Protein AF-A0AAW4WR39-F1 (afdb_monomer_lite)

Structure (mmCIF, N/CA/C/O backbone):
data_AF-A0AAW4WR39-F1
#
_entry.id   AF-A0AAW4WR39-F1
#
loop_
_atom_site.group_PDB
_atom_site.id
_atom_site.type_symbol
_atom_site.label_atom_id
_atom_site.label_alt_id
_atom_site.label_comp_id
_atom_site.label_asym_id
_atom_site.label_entity_id
_atom_site.label_seq_id
_atom_site.pdbx_PDB_ins_code
_atom_site.Cartn_x
_atom_site.Cartn_y
_atom_site.Cartn_z
_atom_site.occupancy
_atom_site.B_iso_or_equiv
_atom_site.auth_seq_id
_atom_site.auth_comp_id
_atom_site.auth_asym_id
_atom_site.auth_atom_id
_atom_site.pdbx_PDB_model_num
ATOM 1 N N . VAL A 1 1 ? -2.577 -0.445 4.906 1.00 96.75 1 VAL A N 1
ATOM 2 C CA . VAL A 1 1 ? -1.250 0.090 4.538 1.00 96.75 1 VAL A CA 1
ATOM 3 C C . VAL A 1 1 ? -0.611 -0.872 3.560 1.00 96.75 1 VAL A C 1
ATOM 5 O O . VAL A 1 1 ? -0.678 -2.071 3.780 1.00 96.75 1 VAL A O 1
ATOM 8 N N . LEU A 1 2 ? -0.070 -0.380 2.458 1.00 97.50 2 LEU A N 1
ATOM 9 C CA . LEU A 1 2 ? 0.710 -1.156 1.506 1.00 97.50 2 LEU A CA 1
ATOM 10 C C . LEU A 1 2 ? 2.115 -0.568 1.507 1.00 97.50 2 LEU A C 1
ATOM 12 O O . LEU A 1 2 ? 2.272 0.607 1.175 1.00 97.50 2 LEU A O 1
ATOM 16 N N . THR A 1 3 ? 3.103 -1.368 1.890 1.00 97.06 3 THR A N 1
ATOM 17 C CA . THR A 1 3 ? 4.507 -0.992 1.723 1.00 97.06 3 THR A CA 1
ATOM 18 C C . THR A 1 3 ? 4.960 -1.481 0.353 1.00 97.06 3 THR A C 1
ATOM 20 O O . THR A 1 3 ? 4.830 -2.662 0.044 1.00 97.06 3 THR A O 1
ATOM 23 N N . THR A 1 4 ? 5.459 -0.591 -0.486 1.00 95.69 4 THR A N 1
ATOM 24 C CA . THR A 1 4 ? 5.936 -0.874 -1.840 1.00 95.69 4 THR A CA 1
ATOM 25 C C . THR A 1 4 ? 7.418 -0.523 -1.941 1.00 95.69 4 THR A C 1
ATOM 27 O O . THR A 1 4 ? 7.960 0.194 -1.096 1.00 95.69 4 THR A O 1
ATOM 30 N N . GLY A 1 5 ? 8.099 -1.060 -2.946 1.00 94.94 5 GLY A N 1
ATOM 31 C CA . GLY A 1 5 ? 9.521 -0.816 -3.164 1.00 94.94 5 GLY A CA 1
ATOM 32 C C . GLY A 1 5 ? 10.357 -2.088 -3.092 1.00 94.94 5 GLY A C 1
ATOM 33 O O . GLY A 1 5 ? 10.308 -2.860 -2.123 1.00 94.94 5 GLY A O 1
ATOM 34 N N . ASN A 1 6 ? 11.184 -2.281 -4.112 1.00 94.00 6 ASN A N 1
ATOM 35 C CA . ASN A 1 6 ? 12.114 -3.396 -4.225 1.00 94.00 6 ASN A CA 1
ATOM 36 C C . ASN A 1 6 ? 13.055 -3.502 -3.012 1.00 94.00 6 ASN A C 1
ATOM 38 O O . ASN A 1 6 ? 13.353 -4.605 -2.550 1.00 94.00 6 ASN A O 1
ATOM 42 N N . GLU A 1 7 ? 13.522 -2.387 -2.453 1.00 92.19 7 GLU A N 1
ATOM 43 C CA . GLU A 1 7 ? 14.454 -2.378 -1.322 1.00 92.19 7 GLU A CA 1
ATOM 44 C C . GLU A 1 7 ? 13.845 -3.017 -0.079 1.00 92.19 7 GLU A C 1
ATOM 46 O O . GLU A 1 7 ? 14.525 -3.780 0.608 1.00 92.19 7 GLU A O 1
ATOM 51 N N . VAL A 1 8 ? 12.576 -2.726 0.206 1.00 93.31 8 VAL A N 1
ATOM 52 C CA . VAL A 1 8 ? 11.884 -3.272 1.376 1.00 93.31 8 VAL A CA 1
ATOM 53 C C . VAL A 1 8 ? 11.468 -4.714 1.103 1.00 93.31 8 VAL A C 1
ATOM 55 O O . VAL A 1 8 ? 11.747 -5.602 1.909 1.00 93.31 8 VAL A O 1
ATOM 58 N N . TYR A 1 9 ? 10.888 -4.987 -0.069 1.00 94.81 9 TYR A N 1
ATOM 59 C CA . TYR A 1 9 ? 10.438 -6.331 -0.432 1.00 94.81 9 TYR A CA 1
ATOM 60 C C . TYR A 1 9 ? 11.586 -7.351 -0.446 1.00 94.81 9 TYR A C 1
ATOM 62 O O . TYR A 1 9 ? 11.460 -8.447 0.103 1.00 94.81 9 TYR A O 1
ATOM 70 N N . TYR A 1 10 ? 12.750 -6.982 -0.990 1.00 94.44 10 TYR A N 1
ATOM 71 C CA . TYR A 1 10 ? 13.950 -7.828 -0.999 1.00 94.44 10 TYR A CA 1
ATOM 72 C C . TYR A 1 10 ? 14.820 -7.686 0.259 1.00 94.44 10 TYR A C 1
ATOM 74 O O . TYR A 1 10 ? 15.944 -8.190 0.270 1.00 94.44 10 TYR A O 1
ATOM 82 N N . HIS A 1 11 ? 14.315 -7.033 1.314 1.00 93.12 11 HIS A N 1
ATOM 83 C CA . HIS A 1 11 ? 14.971 -6.915 2.623 1.00 93.12 11 HIS A CA 1
ATOM 84 C C . HIS A 1 11 ? 16.366 -6.266 2.543 1.00 93.12 11 HIS A C 1
ATOM 86 O O . HIS A 1 11 ? 17.271 -6.584 3.314 1.00 93.12 11 HIS A O 1
ATOM 92 N N . ARG A 1 12 ? 16.557 -5.364 1.573 1.00 92.75 12 ARG A N 1
ATOM 93 C CA . ARG A 1 12 ? 17.759 -4.530 1.448 1.00 92.75 12 ARG A CA 1
ATOM 94 C C . ARG A 1 12 ? 17.734 -3.376 2.447 1.00 92.75 12 ARG A C 1
ATOM 96 O O . ARG A 1 12 ? 18.794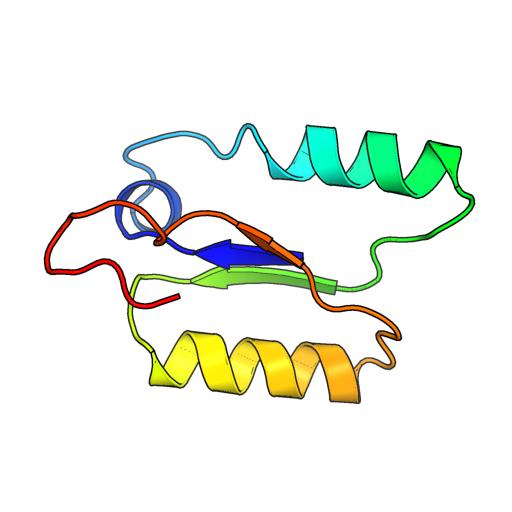 -2.990 2.921 1.00 92.75 12 ARG A O 1
ATOM 103 N N . ASN A 1 13 ? 16.537 -2.881 2.770 1.00 90.12 13 ASN A N 1
ATOM 104 C CA . ASN A 1 13 ? 16.272 -1.872 3.792 1.00 90.12 13 ASN A CA 1
ATOM 105 C C . ASN A 1 13 ? 15.131 -2.337 4.714 1.00 90.12 13 ASN A C 1
ATOM 107 O O . ASN A 1 13 ? 14.259 -3.096 4.293 1.00 90.12 13 ASN A O 1
ATOM 111 N N . GLU A 1 14 ? 15.124 -1.861 5.960 1.00 90.75 14 GLU A N 1
ATOM 112 C CA . GLU A 1 14 ? 14.033 -2.111 6.911 1.00 90.75 14 GLU A CA 1
ATOM 113 C C . GLU A 1 14 ? 12.855 -1.146 6.693 1.00 90.75 14 GLU A C 1
ATOM 115 O O . GLU A 1 14 ? 13.047 0.039 6.404 1.00 90.75 14 GLU A O 1
ATOM 120 N N . ASP A 1 15 ? 11.628 -1.642 6.881 1.00 91.69 15 ASP A N 1
ATOM 121 C CA . ASP A 1 15 ? 10.419 -0.815 6.875 1.00 91.69 15 ASP A CA 1
ATOM 122 C C . ASP A 1 15 ? 10.320 -0.004 8.174 1.00 91.69 15 ASP A C 1
ATOM 124 O O . ASP A 1 15 ? 9.901 -0.498 9.222 1.00 91.69 15 ASP A O 1
ATOM 128 N N . THR A 1 16 ? 10.702 1.269 8.093 1.00 92.50 16 THR A N 1
ATOM 129 C CA . THR A 1 16 ? 10.608 2.219 9.210 1.00 92.50 16 THR A CA 1
ATOM 130 C C . THR A 1 16 ? 9.339 3.074 9.168 1.00 92.50 16 THR A C 1
ATOM 132 O O . THR A 1 16 ? 9.062 3.798 10.124 1.00 92.50 16 THR A O 1
ATOM 135 N N . PHE A 1 17 ? 8.538 2.990 8.099 1.00 92.56 17 PHE A N 1
ATOM 136 C CA . PHE A 1 17 ? 7.364 3.845 7.899 1.00 92.56 17 PHE A CA 1
ATOM 137 C C . PHE A 1 17 ? 6.075 3.217 8.420 1.00 92.56 17 PHE A C 1
ATOM 139 O O . PHE A 1 17 ? 5.246 3.938 8.975 1.00 92.56 17 PHE A O 1
ATOM 146 N N . THR A 1 18 ? 5.908 1.898 8.308 1.00 94.38 18 THR A N 1
ATOM 147 C CA . THR A 1 18 ? 4.737 1.200 8.862 1.00 94.38 18 THR A CA 1
ATOM 148 C C . THR A 1 18 ? 4.482 1.509 10.344 1.00 94.38 18 THR A C 1
ATOM 150 O O . THR A 1 18 ? 3.354 1.906 10.655 1.00 94.38 18 THR A O 1
ATOM 153 N N . PRO A 1 19 ? 5.466 1.417 11.269 1.00 94.12 19 PRO A N 1
ATOM 154 C CA . PRO A 1 19 ? 5.217 1.753 12.674 1.00 94.12 19 PRO A CA 1
ATOM 155 C C . PRO A 1 19 ? 4.803 3.221 12.858 1.00 94.12 19 PRO A C 1
ATOM 157 O O . PRO A 1 19 ? 3.880 3.507 13.615 1.00 94.12 19 PRO A O 1
ATOM 160 N N . VAL A 1 20 ? 5.397 4.146 12.095 1.00 95.88 20 VAL A N 1
ATOM 161 C CA . VAL A 1 20 ? 5.041 5.575 12.138 1.00 95.88 20 VAL A CA 1
ATOM 162 C C . VAL A 1 20 ? 3.608 5.811 11.654 1.00 95.88 20 VAL A C 1
ATOM 164 O O . VAL A 1 20 ? 2.885 6.622 12.232 1.00 95.88 20 VAL A O 1
ATOM 167 N N . ILE A 1 21 ? 3.172 5.115 10.600 1.00 95.69 21 ILE A N 1
ATOM 168 C CA . ILE A 1 21 ? 1.795 5.202 10.100 1.00 95.69 21 ILE A CA 1
ATOM 169 C C . ILE A 1 21 ? 0.823 4.645 11.142 1.00 95.69 21 ILE A C 1
ATOM 171 O O . ILE A 1 21 ? -0.190 5.282 11.415 1.00 95.69 21 ILE A O 1
ATOM 175 N N . GLN A 1 22 ? 1.131 3.500 11.753 1.00 95.69 22 GLN A N 1
ATOM 176 C CA . GLN A 1 22 ? 0.282 2.898 12.781 1.00 95.69 22 GLN A CA 1
ATOM 177 C C . GLN A 1 22 ? 0.110 3.818 13.999 1.00 95.69 22 GLN A C 1
ATOM 179 O O . GLN A 1 22 ? -1.018 4.020 14.449 1.00 95.69 22 GLN A O 1
ATOM 184 N N . GLU A 1 23 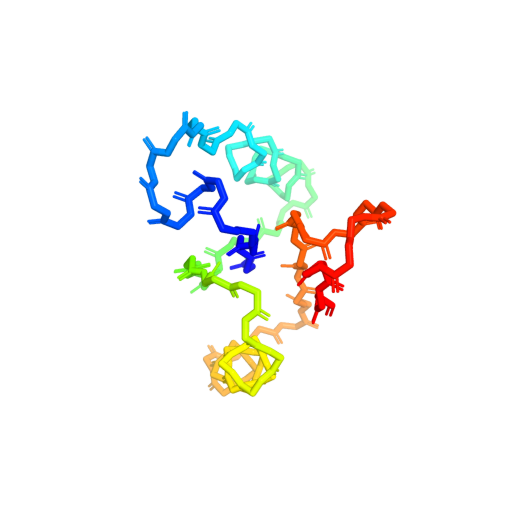? 1.197 4.413 14.496 1.00 96.44 23 GLU A N 1
ATOM 185 C CA . GLU A 1 23 ? 1.149 5.387 15.593 1.00 96.44 23 GLU A CA 1
ATOM 186 C C . GLU A 1 23 ? 0.295 6.604 15.224 1.00 96.44 23 GLU A C 1
ATOM 188 O O . GLU A 1 23 ? -0.601 6.985 15.977 1.00 96.44 23 GLU A O 1
ATOM 193 N N . LYS A 1 24 ? 0.499 7.166 14.026 1.00 96.56 24 LYS A N 1
ATOM 194 C CA . LYS A 1 24 ? -0.291 8.307 13.544 1.00 96.56 24 LYS A CA 1
ATOM 195 C C . LYS A 1 24 ? -1.769 7.976 13.407 1.00 96.56 24 LYS A C 1
ATOM 197 O O . LYS A 1 24 ? -2.596 8.796 13.778 1.00 96.56 24 LYS A O 1
ATOM 202 N N . LEU A 1 25 ? -2.125 6.802 12.889 1.00 95.88 25 LEU A N 1
ATOM 203 C CA . LEU A 1 25 ? -3.526 6.385 12.778 1.00 95.88 25 LEU A CA 1
ATOM 204 C C . LEU A 1 25 ? -4.187 6.270 14.155 1.00 95.88 25 LEU A C 1
ATOM 206 O O . LEU A 1 25 ? -5.310 6.750 14.330 1.00 95.88 25 LEU A O 1
ATOM 210 N N . ALA A 1 26 ? -3.469 5.726 15.140 1.00 95.25 26 ALA A N 1
ATOM 211 C CA . ALA A 1 26 ? -3.963 5.607 16.506 1.00 95.25 26 ALA A CA 1
ATOM 212 C C . ALA A 1 26 ? -4.273 6.975 17.148 1.00 95.25 26 ALA A C 1
ATOM 214 O O . ALA A 1 26 ? -5.262 7.085 17.874 1.00 95.25 26 ALA A O 1
ATOM 215 N N . GLU A 1 27 ? -3.510 8.033 16.837 1.00 97.62 27 GLU A N 1
ATOM 216 C CA . GLU A 1 27 ? -3.795 9.408 17.299 1.00 97.62 27 GLU A CA 1
ATOM 217 C C . GLU A 1 27 ? -5.166 9.929 16.830 1.00 97.62 27 GLU A C 1
ATOM 219 O O . GLU A 1 27 ? -5.789 10.742 17.515 1.00 97.62 27 GLU A O 1
ATOM 224 N N . PHE A 1 28 ? -5.663 9.439 15.690 1.00 95.94 28 PHE A N 1
ATOM 225 C CA . PHE A 1 28 ? -6.977 9.790 15.140 1.00 95.94 28 PHE A CA 1
ATOM 226 C C . PHE A 1 28 ? -8.067 8.755 15.462 1.00 95.94 28 PHE A C 1
ATOM 228 O O . PHE A 1 28 ? -9.186 8.876 14.964 1.00 95.94 28 PHE A O 1
ATOM 235 N N . GLY A 1 29 ? -7.767 7.741 16.282 1.00 95.88 29 GLY A N 1
ATOM 236 C CA . GLY A 1 29 ? -8.690 6.642 16.578 1.00 95.88 29 GLY A CA 1
ATOM 237 C C . GLY A 1 29 ? -8.947 5.711 15.388 1.00 95.88 29 GLY A C 1
ATOM 238 O O . GLY A 1 29 ? -9.949 5.000 15.384 1.00 95.88 29 GLY A O 1
ATOM 239 N N . ALA A 1 30 ? -8.070 5.730 14.382 1.00 96.12 30 ALA A N 1
ATOM 240 C CA . ALA A 1 30 ? -8.122 4.829 13.240 1.00 96.12 30 ALA A CA 1
ATOM 241 C C . ALA A 1 30 ? -7.293 3.565 13.505 1.00 96.12 30 ALA A C 1
ATOM 243 O O . ALA A 1 30 ? -6.254 3.603 14.167 1.00 96.12 30 ALA A O 1
ATOM 244 N N . GLU A 1 31 ? -7.739 2.443 12.945 1.00 95.38 31 GLU A N 1
ATOM 245 C CA . GLU A 1 31 ? -7.070 1.149 13.056 1.00 95.38 31 GLU A CA 1
ATOM 246 C C . GLU A 1 31 ? -6.515 0.715 11.697 1.00 95.38 31 GLU A C 1
ATOM 248 O O . GLU A 1 31 ? -7.178 0.814 10.662 1.00 95.38 31 GLU A O 1
ATOM 253 N N . MET A 1 32 ? -5.286 0.200 11.693 1.00 96.31 32 MET A N 1
ATOM 254 C CA . MET A 1 32 ? -4.727 -0.460 10.519 1.00 96.31 32 MET A CA 1
ATOM 255 C C . MET A 1 32 ? -5.244 -1.899 10.449 1.00 96.31 32 MET A C 1
ATOM 257 O O . MET A 1 32 ? -4.694 -2.790 11.089 1.00 96.31 32 MET A O 1
ATOM 261 N N . ILE A 1 33 ? -6.270 -2.129 9.631 1.00 96.75 33 ILE A N 1
ATOM 262 C CA . ILE A 1 33 ? -6.898 -3.455 9.485 1.00 96.75 33 ILE A CA 1
ATOM 263 C C . ILE A 1 33 ? -6.243 -4.350 8.418 1.00 96.75 33 ILE A C 1
ATOM 265 O O . ILE A 1 33 ? -6.574 -5.526 8.296 1.00 96.75 33 ILE A O 1
ATOM 269 N N . PHE A 1 34 ? -5.339 -3.793 7.609 1.00 97.56 34 PHE A N 1
ATOM 270 C CA . PHE A 1 34 ? -4.682 -4.493 6.505 1.00 97.56 34 PHE A CA 1
ATOM 271 C C . PHE A 1 34 ? -3.253 -3.978 6.332 1.00 97.56 34 PHE A C 1
ATOM 273 O O . PHE A 1 34 ? -3.047 -2.761 6.246 1.00 97.56 34 PHE A O 1
ATOM 280 N N . HIS A 1 35 ? -2.280 -4.887 6.233 1.00 97.44 35 HIS A N 1
ATOM 281 C CA . HIS A 1 35 ? -0.890 -4.571 5.900 1.00 97.44 35 HIS A CA 1
ATOM 282 C C . HIS A 1 35 ? -0.259 -5.666 5.042 1.00 97.44 35 HIS A C 1
ATOM 284 O O . HIS A 1 35 ? -0.295 -6.834 5.416 1.00 97.44 35 HIS A O 1
ATOM 290 N N . GLU A 1 36 ? 0.318 -5.284 3.902 1.00 97.38 36 GLU A N 1
ATOM 291 C CA . GLU A 1 36 ? 1.113 -6.167 3.043 1.00 97.38 36 GLU A CA 1
ATOM 292 C C . GLU A 1 36 ? 2.276 -5.393 2.402 1.00 97.38 36 GLU A C 1
ATOM 294 O O . GLU A 1 36 ? 2.210 -4.168 2.255 1.00 97.38 36 GLU A O 1
ATOM 299 N N . VAL A 1 37 ? 3.325 -6.123 2.009 1.00 96.81 37 VAL A N 1
ATOM 300 C CA . VAL A 1 37 ? 4.529 -5.588 1.356 1.00 96.81 37 VAL A CA 1
ATOM 301 C C . VAL A 1 37 ? 4.629 -6.124 -0.075 1.00 96.81 37 VAL A C 1
ATOM 303 O O . VAL A 1 37 ? 4.470 -7.328 -0.293 1.00 96.81 37 VAL A O 1
ATOM 306 N N . TYR A 1 38 ? 4.930 -5.255 -1.038 1.00 97.00 38 TYR A N 1
ATOM 307 C CA . TYR A 1 38 ? 5.057 -5.573 -2.463 1.00 97.00 38 TYR A CA 1
ATOM 308 C C . TYR A 1 38 ? 6.364 -5.033 -3.044 1.00 97.00 38 TYR A C 1
ATOM 310 O O . TYR A 1 38 ? 6.903 -4.036 -2.573 1.00 97.00 38 TYR A O 1
ATOM 318 N N . ASP A 1 39 ? 6.852 -5.698 -4.086 1.00 95.56 39 ASP A N 1
ATOM 319 C CA . ASP A 1 39 ? 7.826 -5.140 -5.021 1.00 95.56 39 ASP A CA 1
ATOM 320 C C . ASP A 1 39 ? 7.163 -4.086 -5.925 1.00 95.56 39 ASP A C 1
ATOM 322 O O . ASP A 1 39 ? 5.944 -3.898 -5.885 1.00 95.56 39 ASP A O 1
ATOM 326 N N . ASP A 1 40 ? 7.945 -3.407 -6.769 1.00 94.94 40 ASP A N 1
ATOM 327 C CA . ASP A 1 40 ? 7.432 -2.377 -7.687 1.00 94.94 40 ASP A CA 1
ATOM 328 C C . ASP A 1 40 ? 6.701 -2.941 -8.925 1.00 94.94 40 ASP A C 1
ATOM 330 O O . ASP A 1 40 ? 6.777 -2.431 -10.050 1.00 94.94 40 ASP A O 1
ATOM 334 N N . ASP A 1 41 ? 5.968 -4.037 -8.739 1.00 96.50 41 ASP A N 1
ATOM 335 C CA . ASP A 1 41 ? 5.041 -4.547 -9.735 1.00 96.50 41 ASP A CA 1
ATOM 336 C C . ASP A 1 41 ? 3.675 -3.862 -9.578 1.00 96.50 41 ASP A C 1
ATOM 338 O O . ASP A 1 41 ? 2.889 -4.161 -8.674 1.00 96.50 41 ASP A O 1
ATOM 342 N N . ALA A 1 42 ? 3.359 -2.967 -10.516 1.00 95.88 42 ALA A N 1
ATOM 343 C CA . ALA A 1 42 ? 2.110 -2.204 -10.517 1.00 95.88 42 ALA A CA 1
ATOM 344 C C . ALA A 1 42 ? 0.844 -3.084 -10.454 1.00 95.88 42 ALA A C 1
ATOM 346 O O . ALA A 1 42 ? -0.170 -2.670 -9.886 1.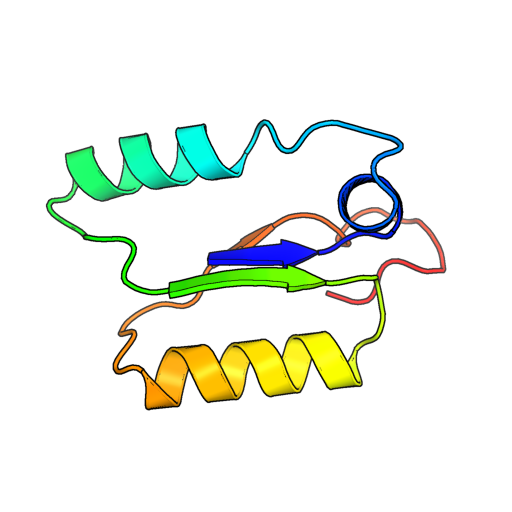00 95.88 42 ALA A O 1
ATOM 347 N N . SER A 1 43 ? 0.869 -4.295 -11.027 1.00 97.81 43 SER A N 1
ATOM 348 C CA . SER A 1 43 ? -0.287 -5.197 -10.993 1.00 97.81 43 SER A CA 1
ATOM 349 C C . SER A 1 43 ? -0.513 -5.745 -9.585 1.00 97.81 43 SER A C 1
ATOM 351 O O . SER A 1 43 ? -1.639 -5.703 -9.087 1.00 97.81 43 SER A O 1
ATOM 353 N N . ARG A 1 44 ? 0.565 -6.135 -8.895 1.00 97.50 44 ARG A N 1
ATOM 354 C CA . ARG A 1 44 ? 0.507 -6.624 -7.513 1.00 97.50 44 ARG A CA 1
ATOM 355 C C . ARG A 1 44 ? 0.086 -5.532 -6.538 1.00 97.50 44 ARG A C 1
ATOM 357 O O . ARG A 1 44 ? -0.745 -5.797 -5.672 1.00 97.50 44 ARG A O 1
ATOM 364 N N . ILE A 1 45 ? 0.595 -4.311 -6.716 1.00 97.56 45 ILE A N 1
ATOM 365 C CA . ILE A 1 45 ? 0.193 -3.139 -5.923 1.00 97.56 45 ILE A CA 1
ATOM 366 C C . ILE A 1 45 ? -1.306 -2.868 -6.116 1.00 97.56 45 ILE A C 1
ATOM 368 O O . ILE A 1 45 ? -2.051 -2.754 -5.141 1.00 97.56 45 ILE A O 1
ATOM 372 N N . THR A 1 46 ? -1.779 -2.857 -7.368 1.00 97.94 46 THR A N 1
ATOM 373 C CA . THR A 1 46 ? -3.202 -2.645 -7.682 1.00 97.94 46 THR A CA 1
ATOM 374 C C . THR A 1 46 ? -4.092 -3.718 -7.046 1.00 97.94 46 THR A C 1
ATOM 376 O O . THR A 1 46 ? -5.132 -3.400 -6.464 1.00 97.94 46 THR A O 1
ATOM 379 N N . ASP A 1 47 ? -3.699 -4.990 -7.125 1.00 98.25 47 ASP A N 1
ATOM 380 C CA . ASP A 1 47 ? -4.449 -6.089 -6.511 1.00 98.25 47 ASP A CA 1
ATOM 381 C C . ASP A 1 47 ? -4.399 -6.038 -4.981 1.00 98.25 47 ASP A C 1
ATOM 383 O O . ASP A 1 47 ? -5.380 -6.370 -4.315 1.00 98.25 47 ASP A O 1
ATOM 387 N N . GLY A 1 48 ? -3.302 -5.551 -4.401 1.00 98.00 48 GLY A N 1
ATOM 388 C CA . GLY A 1 48 ? -3.214 -5.237 -2.981 1.00 98.00 48 GLY A CA 1
ATOM 389 C C . GLY A 1 48 ? -4.222 -4.181 -2.542 1.00 98.00 48 GLY A C 1
ATOM 390 O O . GLY A 1 48 ? -4.917 -4.376 -1.544 1.00 98.00 48 GLY A O 1
ATOM 391 N N . CYS A 1 49 ? -4.361 -3.096 -3.309 1.00 97.81 49 CYS A N 1
ATOM 392 C CA . CYS A 1 49 ? -5.356 -2.058 -3.037 1.00 97.81 49 CYS A CA 1
ATOM 393 C C . CYS A 1 49 ? -6.774 -2.637 -3.071 1.00 97.81 49 CYS A C 1
ATOM 395 O O . CYS A 1 49 ? -7.585 -2.334 -2.196 1.00 97.81 49 CYS A O 1
ATOM 397 N N . ARG A 1 50 ? -7.071 -3.511 -4.044 1.00 98.31 50 ARG A N 1
ATOM 398 C CA . ARG A 1 50 ? -8.364 -4.212 -4.121 1.00 98.31 50 ARG A CA 1
ATOM 399 C C . ARG A 1 50 ? -8.611 -5.090 -2.903 1.00 98.31 50 ARG A C 1
ATOM 401 O O . ARG A 1 50 ? -9.665 -4.958 -2.292 1.00 98.31 50 ARG A O 1
ATOM 408 N N . ARG A 1 51 ? -7.632 -5.902 -2.498 1.00 98.31 51 ARG A N 1
ATOM 409 C CA . ARG A 1 51 ? -7.739 -6.750 -1.300 1.00 98.31 51 ARG A CA 1
ATOM 410 C C . ARG A 1 51 ? -7.931 -5.938 -0.022 1.00 98.31 51 ARG A C 1
ATOM 412 O O . ARG A 1 51 ? -8.715 -6.341 0.829 1.00 98.31 51 ARG A O 1
ATOM 419 N N . ALA A 1 52 ? -7.282 -4.780 0.100 1.00 98.12 52 ALA A N 1
ATOM 420 C CA . ALA A 1 52 ? -7.499 -3.875 1.227 1.00 98.12 52 ALA A CA 1
ATOM 421 C C . ALA A 1 52 ? -8.941 -3.333 1.255 1.00 98.12 52 ALA A C 1
ATOM 4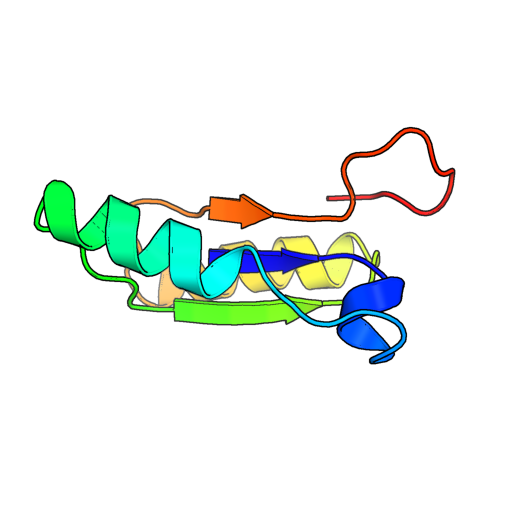23 O O . ALA A 1 52 ? -9.575 -3.331 2.309 1.00 98.12 52 ALA A O 1
ATOM 424 N N . MET A 1 53 ? -9.485 -2.928 0.101 1.00 97.81 53 MET A N 1
ATOM 425 C CA . MET A 1 53 ? -10.887 -2.500 -0.009 1.00 97.81 53 MET A CA 1
ATOM 426 C C . MET A 1 53 ? -11.862 -3.648 0.301 1.00 97.81 53 MET A C 1
ATOM 428 O O . MET A 1 53 ? -12.830 -3.451 1.029 1.00 97.81 53 MET A O 1
ATOM 432 N N . GLU A 1 54 ? -11.597 -4.859 -0.197 1.00 98.12 54 GLU A N 1
ATOM 433 C CA . GLU A 1 54 ? -12.396 -6.063 0.088 1.00 98.12 54 GLU A CA 1
ATOM 434 C C . GLU A 1 54 ? -12.346 -6.469 1.567 1.00 98.12 54 GLU A C 1
ATOM 436 O O . GLU A 1 54 ? -13.341 -6.953 2.105 1.00 98.12 54 GLU A O 1
ATOM 441 N N . ALA A 1 55 ? -11.222 -6.221 2.244 1.00 97.62 55 ALA A N 1
ATOM 442 C CA . ALA A 1 55 ? -11.073 -6.399 3.687 1.00 97.62 55 ALA A CA 1
ATOM 443 C C . ALA A 1 55 ? -11.839 -5.347 4.516 1.00 97.62 55 ALA A C 1
ATOM 445 O O . ALA A 1 55 ? -11.857 -5.437 5.743 1.00 97.62 55 ALA A O 1
ATOM 446 N N . GLY A 1 56 ? -12.488 -4.374 3.866 1.00 97.50 56 GLY A N 1
ATOM 447 C CA . GLY A 1 56 ? -13.308 -3.351 4.511 1.00 97.50 56 GLY A CA 1
ATOM 448 C C . GLY A 1 56 ? -12.551 -2.079 4.886 1.00 97.50 56 GLY A C 1
ATOM 449 O O . GLY A 1 56 ? -12.997 -1.364 5.777 1.00 97.50 56 GLY A O 1
ATOM 450 N N . ALA A 1 57 ? -11.405 -1.794 4.256 1.00 97.75 57 ALA A N 1
ATOM 451 C CA . ALA A 1 57 ? -10.654 -0.578 4.556 1.00 97.75 57 ALA A CA 1
ATOM 452 C C . ALA A 1 57 ? -11.363 0.665 3.999 1.00 97.75 57 ALA A C 1
ATOM 454 O O . ALA A 1 57 ? -11.602 0.759 2.795 1.00 97.75 57 ALA A O 1
ATOM 455 N N . ASP A 1 58 ? -11.612 1.653 4.860 1.00 97.25 58 ASP A N 1
ATOM 456 C CA . ASP A 1 58 ? -12.137 2.963 4.450 1.00 97.25 58 ASP A CA 1
ATOM 457 C C . ASP A 1 58 ? -11.080 3.821 3.733 1.00 97.25 58 ASP A C 1
ATOM 459 O O . ASP A 1 58 ? -11.405 4.667 2.898 1.00 97.25 58 ASP A O 1
ATOM 463 N N . LEU A 1 59 ? -9.801 3.614 4.068 1.00 96.19 59 LEU A N 1
ATOM 464 C CA . LEU A 1 59 ? -8.670 4.353 3.518 1.00 96.19 59 LEU A CA 1
ATOM 465 C C . LEU A 1 59 ? -7.477 3.424 3.276 1.00 96.19 59 LEU A C 1
ATOM 467 O O . LEU A 1 59 ? -7.089 2.634 4.139 1.00 96.19 59 LEU A O 1
ATOM 471 N N . VAL A 1 60 ? -6.858 3.562 2.104 1.00 96.44 60 VAL A N 1
ATOM 472 C CA . VAL A 1 60 ? -5.659 2.815 1.717 1.00 96.44 60 VAL A CA 1
ATOM 473 C C . VAL A 1 60 ? -4.470 3.772 1.674 1.00 96.44 60 VAL A C 1
ATOM 475 O O . VAL A 1 60 ? -4.458 4.724 0.901 1.00 96.44 60 VAL A O 1
ATOM 478 N N . PHE A 1 61 ? -3.468 3.512 2.513 1.00 96.06 61 PHE A N 1
ATOM 479 C CA . PHE A 1 61 ? -2.176 4.201 2.481 1.00 96.06 61 PHE A CA 1
ATOM 480 C C . PHE A 1 61 ? -1.171 3.352 1.713 1.00 96.06 61 PHE A C 1
ATOM 482 O O . PHE A 1 61 ? -0.949 2.208 2.112 1.00 96.06 61 PHE A O 1
ATOM 489 N N . CYS A 1 62 ? -0.543 3.919 0.686 1.00 95.50 62 CYS A N 1
ATOM 490 C CA . CYS A 1 62 ? 0.634 3.348 0.030 1.00 95.50 62 CYS A CA 1
ATOM 491 C C . CYS A 1 62 ? 1.888 4.108 0.487 1.00 95.50 62 CYS A C 1
ATOM 493 O O . CYS A 1 62 ? 1.847 5.331 0.640 1.00 95.50 62 CYS A O 1
ATOM 495 N N . THR A 1 63 ? 2.985 3.398 0.744 1.00 94.25 63 THR A N 1
ATOM 496 C CA . THR A 1 63 ? 4.265 3.987 1.161 1.00 94.25 63 THR A CA 1
ATOM 497 C C . THR A 1 63 ? 5.435 3.244 0.524 1.00 94.25 63 THR A C 1
ATOM 499 O O . THR A 1 63 ? 5.398 2.023 0.453 1.00 94.25 63 THR A O 1
ATOM 502 N N . GLY A 1 64 ? 6.468 3.977 0.096 1.00 91.88 64 GLY A N 1
ATOM 503 C CA . GLY A 1 64 ? 7.561 3.449 -0.731 1.00 91.88 64 GLY A CA 1
ATOM 504 C C . GLY A 1 64 ? 7.243 3.497 -2.231 1.00 91.88 64 GLY A C 1
ATOM 505 O O . GLY A 1 64 ? 6.144 3.898 -2.603 1.00 91.88 64 GLY A O 1
ATOM 506 N N . GLY A 1 65 ? 8.224 3.209 -3.091 1.00 90.19 65 GLY A N 1
ATOM 507 C CA . GLY A 1 65 ? 8.037 3.125 -4.549 1.00 90.19 65 GLY A CA 1
ATOM 508 C C . GLY A 1 65 ? 7.516 4.400 -5.247 1.00 90.19 65 GLY A C 1
ATOM 509 O O . GLY A 1 65 ? 6.762 4.288 -6.215 1.00 90.19 65 GLY A O 1
ATOM 510 N N . MET A 1 66 ? 7.827 5.595 -4.712 1.00 91.00 66 MET A N 1
ATOM 511 C CA . MET A 1 66 ? 7.352 6.925 -5.171 1.00 91.00 66 MET A CA 1
ATOM 512 C C . MET A 1 66 ? 8.501 7.917 -5.476 1.00 91.00 66 MET A C 1
ATOM 514 O O . MET A 1 66 ? 8.275 9.131 -5.536 1.00 91.00 66 MET A O 1
ATOM 518 N N . SER A 1 67 ? 9.747 7.444 -5.556 1.00 90.50 67 SER A N 1
ATOM 519 C CA . SER A 1 67 ? 10.920 8.270 -5.872 1.00 90.50 67 SER A CA 1
ATOM 520 C C . SER A 1 67 ? 10.974 8.540 -7.394 1.00 90.50 67 S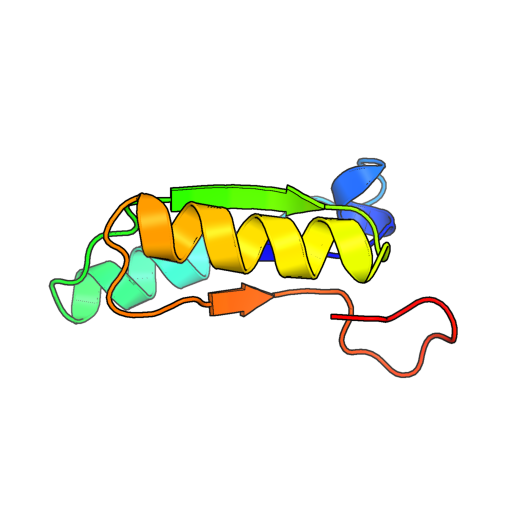ER A C 1
ATOM 522 O O . SER A 1 67 ? 9.970 8.475 -8.106 1.00 90.50 67 SER A O 1
ATOM 524 N N . VAL A 1 68 ? 12.125 8.987 -7.892 1.00 91.31 68 VAL A N 1
ATOM 525 C CA . VAL A 1 68 ? 12.387 9.218 -9.322 1.00 91.31 68 VAL A CA 1
ATOM 526 C C . VAL A 1 68 ? 13.015 7.996 -9.999 1.00 91.31 68 VAL A C 1
ATOM 528 O O . VAL A 1 68 ? 13.483 8.109 -11.137 1.00 91.31 68 VAL A O 1
ATOM 531 N N . ASP A 1 69 ? 13.076 6.858 -9.307 1.00 90.19 69 ASP A N 1
ATOM 532 C CA . ASP A 1 69 ? 13.728 5.660 -9.810 1.00 90.19 69 ASP A CA 1
ATOM 533 C C . ASP A 1 69 ? 12.839 5.002 -10.884 1.00 90.19 69 ASP A C 1
ATOM 535 O O . ASP A 1 69 ? 11.613 5.004 -10.788 1.00 90.19 69 ASP A O 1
ATOM 539 N N . PRO A 1 70 ? 13.414 4.497 -11.992 1.00 90.12 70 PRO A N 1
ATOM 540 C CA . PRO A 1 70 ? 12.632 4.035 -13.143 1.00 90.12 70 PRO A CA 1
ATOM 541 C C . PRO A 1 70 ? 11.778 2.794 -12.848 1.00 90.12 70 PRO A C 1
ATOM 543 O O . PRO A 1 70 ? 10.887 2.453 -13.635 1.00 90.12 70 PRO A O 1
ATOM 546 N N . ASP A 1 71 ? 12.091 2.078 -11.773 1.00 90.44 71 ASP A N 1
ATOM 547 C CA . ASP A 1 71 ? 11.314 0.965 -11.263 1.00 90.44 71 ASP A CA 1
ATOM 548 C C . ASP A 1 71 ? 10.214 1.379 -10.284 1.00 90.44 71 ASP A C 1
ATOM 550 O O . ASP A 1 71 ? 9.304 0.576 -10.147 1.00 90.44 71 ASP A O 1
ATOM 554 N N . ASP A 1 72 ? 10.187 2.603 -9.742 1.00 91.81 72 ASP A N 1
ATOM 555 C CA . ASP A 1 72 ? 9.113 3.095 -8.863 1.00 91.81 72 ASP A CA 1
ATOM 556 C C . ASP A 1 72 ? 7.756 3.153 -9.586 1.00 91.81 72 ASP A C 1
ATOM 558 O O . ASP A 1 72 ? 7.564 3.902 -10.554 1.00 91.81 72 ASP A O 1
ATOM 562 N N . LYS A 1 73 ? 6.793 2.3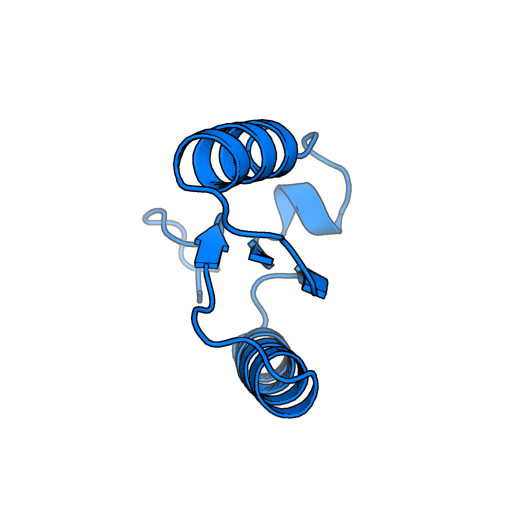41 -9.132 1.00 92.25 73 LYS A N 1
ATOM 563 C CA . LYS A 1 73 ? 5.483 2.163 -9.798 1.00 92.25 73 LYS A CA 1
ATOM 564 C C . LYS A 1 73 ? 4.298 2.055 -8.836 1.00 92.25 73 LYS A C 1
ATOM 566 O O . LYS A 1 73 ? 3.313 1.378 -9.149 1.00 92.25 73 LYS A O 1
ATOM 571 N N . THR A 1 74 ? 4.408 2.692 -7.675 1.00 91.56 74 THR A N 1
ATOM 572 C CA . THR A 1 74 ? 3.312 2.794 -6.695 1.00 91.56 74 THR A CA 1
ATOM 573 C C . THR A 1 74 ? 2.201 3.707 -7.191 1.00 91.56 74 THR A C 1
ATOM 575 O O . THR A 1 74 ? 1.021 3.333 -7.001 1.00 91.56 74 THR A O 1
#

Secondary structure (DSSP, 8-state):
-EE--HHHHTTSS---HHHHHHHHHHHTT------EE--S-HHHHHHHHHHHHHTT-S---EESS-SS-TT---

Organism: NCBI:txid39491

Radius of gyration: 12.25 Å; chains: 1; bounding box: 31×18×30 Å

InterPro domains:
  IPR001453 MoaB/Mog domain [PF00994] (1-74)
  IPR036425 MoaB/Mog-like domain superfamily [G3DSA:3.40.980.10] (1-74)
  IPR036425 MoaB/Mog-like domain superfamily [SSF53218] (1-74)

Sequence (74 aa):
VLTTGNEVYYHRNEDTFTPVIQEKLAEFGAEMIFHEVYDDDASRITDGCRRAMEAGADLVFCTGGMSVDPDDKT

Foldseek 3Di:
DEEEAPCPVVVVDDPPVVVVVQVVCVVVVHHDQDYDYYYLPLVVVVVSVVVCVVSVDPDDDYHDLPDPDPSRRD

pLDDT: mean 95.17, std 2.51, range [90.12, 98.31]